Protein AF-A0A671QHI5-F1 (afdb_monomer_lite)

Structure (mmCIF, N/CA/C/O backbone):
data_AF-A0A671QHI5-F1
#
_entry.id   AF-A0A671QHI5-F1
#
loop_
_atom_site.group_PDB
_atom_site.id
_atom_site.type_symbol
_atom_site.label_atom_id
_atom_site.label_alt_id
_atom_site.label_comp_id
_atom_site.label_asym_id
_atom_site.label_entity_id
_atom_site.label_seq_id
_atom_site.pdbx_PDB_ins_code
_atom_site.Cartn_x
_atom_site.Cartn_y
_atom_site.Cartn_z
_atom_site.occupancy
_atom_site.B_iso_or_equiv
_atom_site.auth_seq_id
_atom_site.auth_comp_id
_atom_site.auth_asym_id
_atom_site.auth_atom_id
_atom_site.pdbx_PDB_model_num
ATOM 1 N N . MET A 1 1 ? -2.395 -0.214 40.516 1.00 42.00 1 MET A N 1
ATOM 2 C CA . MET A 1 1 ? -2.424 -0.431 39.052 1.00 42.00 1 MET A CA 1
ATOM 3 C C . MET A 1 1 ? -3.810 -0.077 38.539 1.00 42.00 1 MET A C 1
ATOM 5 O O . MET A 1 1 ? -4.730 -0.867 38.706 1.00 42.00 1 MET A O 1
ATOM 9 N N . SER A 1 2 ? -3.974 1.133 38.002 1.00 42.06 2 SER A N 1
ATOM 10 C CA . SER A 1 2 ? -5.227 1.561 37.373 1.00 42.06 2 SER A CA 1
ATOM 11 C C . SER A 1 2 ? -5.315 0.913 35.990 1.00 42.06 2 SER A C 1
ATOM 13 O O . SER A 1 2 ? -4.425 1.117 35.165 1.00 42.06 2 SER A O 1
ATOM 15 N N . LYS A 1 3 ? -6.323 0.070 35.756 1.00 51.47 3 LYS A N 1
ATOM 16 C CA . LYS A 1 3 ? -6.593 -0.495 34.430 1.00 51.47 3 LYS A CA 1
ATOM 17 C C . LYS A 1 3 ? -7.392 0.542 33.649 1.00 51.47 3 LYS A C 1
ATOM 19 O O . LYS A 1 3 ? -8.592 0.673 33.865 1.00 51.47 3 LYS A O 1
ATOM 24 N N . SER A 1 4 ? -6.734 1.268 32.750 1.00 51.25 4 SER A N 1
ATOM 25 C CA . SER A 1 4 ? -7.448 2.032 31.729 1.00 51.25 4 SER A CA 1
ATOM 26 C C . SER A 1 4 ? -8.246 1.053 30.875 1.00 51.25 4 SER A C 1
ATOM 28 O O . SER A 1 4 ? -7.677 0.230 30.159 1.00 51.25 4 SER A O 1
ATOM 30 N N . MET A 1 5 ? -9.571 1.121 30.973 1.00 50.69 5 MET A N 1
ATOM 31 C CA . MET A 1 5 ? -10.457 0.484 30.011 1.00 50.69 5 MET A CA 1
ATOM 32 C C . MET A 1 5 ? -10.388 1.320 28.735 1.00 50.69 5 MET A C 1
ATOM 34 O O . MET A 1 5 ? -11.000 2.381 28.643 1.00 50.69 5 MET A O 1
ATOM 38 N N . VAL A 1 6 ? -9.601 0.867 27.760 1.00 58.84 6 VAL A N 1
ATOM 39 C CA . VAL A 1 6 ? -9.706 1.381 26.395 1.00 58.84 6 VAL A CA 1
ATOM 40 C C . VAL A 1 6 ? -11.012 0.823 25.845 1.00 58.84 6 VAL A C 1
ATOM 42 O O . VAL A 1 6 ? -11.079 -0.324 25.409 1.00 58.84 6 VAL A O 1
ATOM 45 N N . VAL A 1 7 ? -12.081 1.614 25.944 1.00 59.53 7 VAL A N 1
ATOM 46 C CA . VAL A 1 7 ? -13.314 1.358 25.203 1.00 59.53 7 VAL A CA 1
ATOM 47 C C . VAL A 1 7 ? -12.939 1.489 23.735 1.00 59.53 7 VAL A C 1
ATOM 49 O O . VAL A 1 7 ? -12.746 2.591 23.225 1.00 59.53 7 VAL A O 1
ATOM 52 N N . MET A 1 8 ? -12.757 0.349 23.075 1.00 58.03 8 MET A N 1
ATOM 53 C CA . MET A 1 8 ? -12.575 0.293 21.636 1.00 58.03 8 MET A CA 1
ATOM 54 C C . MET A 1 8 ? -13.904 0.732 21.026 1.00 58.03 8 MET A C 1
ATOM 56 O O . MET A 1 8 ? -14.844 -0.054 20.928 1.00 58.03 8 MET A O 1
ATOM 60 N N . GLN A 1 9 ? -14.019 2.025 20.714 1.00 52.97 9 GLN A N 1
ATOM 61 C CA . GLN A 1 9 ? -15.147 2.519 19.941 1.00 52.97 9 GLN A CA 1
ATOM 62 C C . GLN A 1 9 ? -15.174 1.714 18.639 1.00 52.97 9 GLN A C 1
ATOM 64 O O . GLN A 1 9 ? -14.120 1.585 18.003 1.00 52.97 9 GLN A O 1
ATOM 69 N N . PRO A 1 10 ? -16.324 1.132 18.251 1.00 49.69 10 PRO A N 1
ATOM 70 C CA . PRO A 1 10 ? -16.437 0.516 16.946 1.00 49.69 10 PRO A CA 1
ATOM 71 C C . PRO A 1 10 ? -16.093 1.606 15.936 1.00 49.69 10 PRO A C 1
ATOM 73 O O . PRO A 1 10 ? -16.803 2.605 15.820 1.00 49.69 10 PRO A O 1
ATOM 76 N N . GLN A 1 11 ? -14.945 1.445 15.273 1.00 46.38 11 GLN A N 1
ATOM 77 C CA . GLN A 1 11 ? -14.593 2.260 14.120 1.00 46.38 11 GLN A CA 1
ATOM 78 C C . GLN A 1 11 ? -15.825 2.238 13.219 1.00 46.38 11 GLN A C 1
ATOM 80 O O . GLN A 1 11 ? -16.345 1.138 12.997 1.00 46.38 11 GLN A O 1
ATOM 85 N N . PRO A 1 12 ? -16.339 3.391 12.756 1.00 48.59 12 PRO A N 1
ATOM 86 C CA . PRO A 1 12 ? -17.436 3.389 11.809 1.00 48.59 12 PRO A CA 1
ATOM 87 C C . PRO A 1 12 ? -16.991 2.505 10.650 1.00 48.59 12 PRO A C 1
ATOM 89 O O . PRO A 1 12 ? -16.075 2.855 9.902 1.00 48.59 12 PRO A O 1
ATOM 92 N N . VAL A 1 13 ? -17.576 1.307 10.564 1.00 51.25 13 VAL A N 1
ATOM 93 C CA . VAL A 1 13 ? -17.415 0.441 9.408 1.00 51.25 13 VAL A CA 1
ATOM 94 C C . VAL A 1 13 ? -18.148 1.206 8.336 1.00 51.25 13 VAL A C 1
ATOM 96 O O . VAL A 1 13 ? -19.375 1.173 8.251 1.00 51.25 13 VAL A O 1
ATOM 99 N N . MET A 1 14 ? -17.394 2.017 7.601 1.00 50.34 14 MET A N 1
ATOM 100 C CA . MET A 1 14 ? -17.902 2.630 6.400 1.00 50.34 14 MET A CA 1
ATOM 101 C C . MET A 1 14 ? -18.203 1.457 5.489 1.00 50.34 14 MET A C 1
ATOM 103 O O . MET A 1 14 ? -17.304 0.850 4.916 1.00 50.34 14 MET A O 1
ATOM 107 N N . VAL A 1 15 ? -19.478 1.078 5.443 1.00 51.88 15 VAL A N 1
ATOM 108 C CA . VAL A 1 15 ? -20.005 0.184 4.424 1.00 51.88 15 VAL A CA 1
ATOM 109 C C . VAL A 1 15 ? -19.973 1.006 3.144 1.00 51.88 15 VAL A C 1
ATOM 111 O O . VAL A 1 15 ? -20.967 1.604 2.733 1.00 51.88 15 VAL A O 1
ATOM 114 N N . SER A 1 16 ? -18.784 1.140 2.565 1.00 52.56 16 SER A N 1
ATOM 115 C CA . SER A 1 16 ? -18.611 1.723 1.251 1.00 52.56 16 SER A CA 1
ATOM 116 C C . SER A 1 16 ? -19.389 0.825 0.295 1.00 52.56 16 SER A C 1
ATOM 118 O O . SER A 1 16 ? -19.064 -0.348 0.139 1.00 52.56 16 SER A O 1
ATOM 120 N N . ARG A 1 17 ? -20.414 1.371 -0.368 1.00 53.78 17 ARG A N 1
ATOM 121 C CA . ARG A 1 17 ? -21.073 0.747 -1.532 1.00 53.78 17 ARG A CA 1
ATOM 122 C C . ARG A 1 17 ? -20.162 0.728 -2.771 1.00 53.78 17 ARG A C 1
ATOM 124 O O . ARG A 1 17 ? -20.634 0.822 -3.897 1.00 53.78 17 ARG A O 1
ATOM 131 N N . ASP A 1 18 ? -18.858 0.669 -2.565 1.00 61.59 18 ASP A N 1
ATOM 132 C CA . ASP A 1 18 ? -17.917 0.419 -3.643 1.00 61.59 18 ASP A CA 1
ATOM 133 C C . ASP A 1 18 ? -17.947 -1.067 -3.989 1.00 61.59 18 ASP A C 1
ATOM 135 O O . ASP A 1 18 ? -18.441 -1.894 -3.216 1.00 61.59 18 ASP A O 1
ATOM 139 N N . SER A 1 19 ? -17.393 -1.402 -5.153 1.00 72.75 19 SER A N 1
ATOM 140 C CA . SER A 1 19 ? -17.209 -2.783 -5.581 1.00 72.75 19 SER A CA 1
ATOM 141 C C . SER A 1 19 ? -1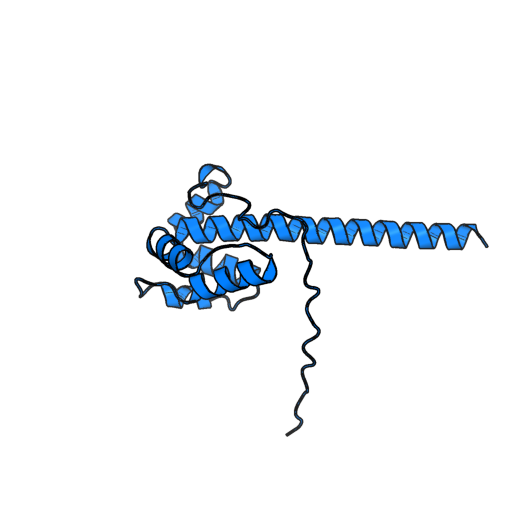6.642 -3.641 -4.452 1.00 72.75 19 SER A C 1
ATOM 143 O O . SER A 1 19 ? -15.678 -3.260 -3.785 1.00 72.75 19 SER A O 1
ATOM 145 N N . ASP A 1 20 ? -17.174 -4.851 -4.313 1.00 85.94 20 ASP A N 1
ATOM 146 C CA . ASP A 1 20 ? -16.659 -5.887 -3.415 1.00 85.94 20 ASP A CA 1
ATOM 147 C C . ASP A 1 20 ? -15.318 -6.479 -3.901 1.00 85.94 20 ASP A C 1
ATOM 149 O O . ASP A 1 20 ? -14.906 -7.551 -3.465 1.00 85.94 20 ASP A O 1
ATOM 153 N N . GLN A 1 21 ? -14.631 -5.773 -4.801 1.00 90.88 21 GLN A N 1
ATOM 154 C CA . GLN A 1 21 ? -13.380 -6.128 -5.458 1.00 90.88 21 GLN A CA 1
ATOM 155 C C . GLN A 1 21 ? -12.361 -4.995 -5.310 1.00 90.88 21 GLN A C 1
ATOM 157 O O . GLN A 1 21 ? -12.714 -3.851 -5.02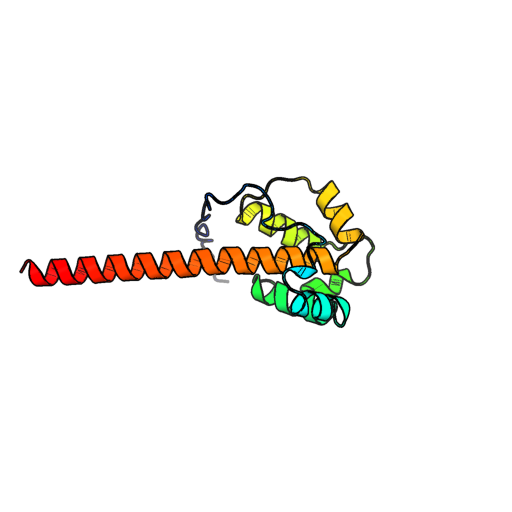3 1.00 90.88 21 GLN A O 1
ATOM 162 N N . TRP A 1 22 ? -11.090 -5.329 -5.536 1.00 91.38 22 TRP A N 1
ATOM 163 C CA . TRP A 1 22 ? -10.009 -4.350 -5.652 1.00 91.38 22 TRP A CA 1
ATOM 164 C C . TRP A 1 22 ? -10.287 -3.377 -6.803 1.00 91.38 22 TRP A C 1
ATOM 166 O O . TRP A 1 22 ? -10.670 -3.811 -7.888 1.00 91.38 22 TRP A O 1
ATOM 176 N N . GLY A 1 23 ? -10.023 -2.083 -6.606 1.00 89.50 23 GLY A N 1
ATOM 177 C CA . GLY A 1 23 ? -10.219 -1.064 -7.645 1.00 89.50 23 GLY A CA 1
ATOM 178 C C . GLY A 1 23 ? -9.204 -1.123 -8.795 1.00 89.50 23 GLY A C 1
ATOM 179 O O . GLY A 1 23 ? -9.341 -0.402 -9.778 1.00 89.50 23 GLY A O 1
ATOM 180 N N . SER A 1 24 ? -8.168 -1.961 -8.680 1.00 91.56 24 SER A N 1
ATOM 181 C CA . SER A 1 24 ? -7.178 -2.211 -9.735 1.00 91.56 24 SER A CA 1
ATOM 182 C C . SER A 1 24 ? -6.630 -3.633 -9.654 1.00 91.56 24 SER A C 1
ATOM 184 O O . SER A 1 24 ? -6.643 -4.259 -8.588 1.00 91.56 24 SER A O 1
ATOM 186 N N . GLY A 1 25 ? -6.103 -4.128 -10.770 1.00 90.75 25 GLY A N 1
ATOM 187 C CA . GLY A 1 25 ? -5.321 -5.353 -10.827 1.00 90.75 25 GLY A CA 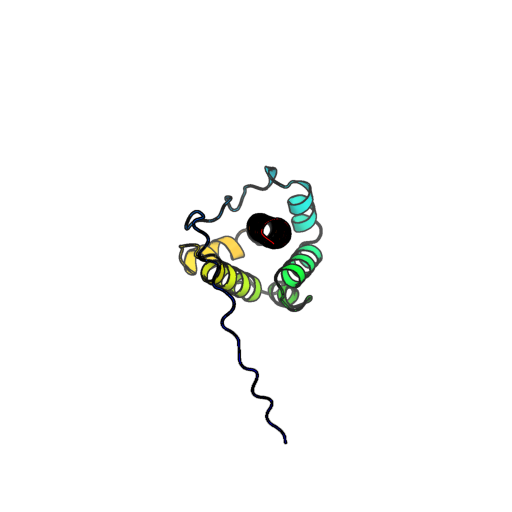1
ATOM 188 C C . GLY A 1 25 ? -3.964 -5.217 -10.130 1.00 90.75 25 GLY A C 1
ATOM 189 O O . GLY A 1 25 ? -3.485 -4.123 -9.815 1.00 90.75 25 GLY A O 1
ATOM 190 N N . ILE A 1 26 ? -3.316 -6.358 -9.891 1.00 88.94 26 ILE A N 1
ATOM 191 C CA . ILE A 1 26 ? -1.998 -6.415 -9.237 1.00 88.94 26 ILE A CA 1
ATOM 192 C C . ILE A 1 26 ? -0.926 -5.775 -10.124 1.00 88.94 26 ILE A C 1
ATOM 194 O O . ILE A 1 26 ? -0.153 -4.948 -9.650 1.00 88.94 26 ILE A O 1
ATOM 198 N N . CYS A 1 27 ? -0.921 -6.099 -11.418 1.00 84.31 27 CYS A N 1
ATOM 199 C CA . CYS A 1 27 ? 0.083 -5.632 -12.379 1.00 84.31 27 CYS A CA 1
ATOM 200 C C . CYS A 1 27 ? -0.305 -4.333 -13.105 1.00 84.31 27 CYS A C 1
ATOM 202 O O . CYS A 1 27 ? 0.273 -4.020 -14.143 1.00 84.31 27 CYS A O 1
ATOM 204 N N . ASP A 1 28 ? -1.227 -3.544 -12.550 1.00 83.25 28 ASP A N 1
ATOM 205 C CA . ASP A 1 28 ? -1.637 -2.243 -13.100 1.00 83.25 28 ASP A CA 1
ATOM 206 C C . ASP A 1 28 ? -0.604 -1.138 -12.800 1.00 83.25 28 ASP A C 1
ATOM 208 O O . ASP A 1 28 ? -0.922 -0.032 -12.356 1.00 83.25 28 ASP A O 1
ATOM 212 N N . CYS A 1 29 ? 0.678 -1.445 -13.004 1.00 73.19 29 CYS A N 1
ATOM 213 C CA . CYS A 1 29 ? 1.799 -0.572 -12.663 1.00 73.19 29 CYS A CA 1
ATOM 214 C C . CYS A 1 29 ? 1.831 0.722 -13.492 1.00 73.19 29 CYS A C 1
ATOM 216 O O . CYS A 1 29 ? 2.419 1.715 -13.070 1.00 73.19 29 CYS A O 1
ATOM 218 N N . CYS A 1 30 ? 1.173 0.731 -14.654 1.00 72.62 30 CYS A N 1
ATOM 219 C CA . CYS A 1 30 ? 1.064 1.899 -15.526 1.00 72.62 30 CYS A CA 1
ATOM 220 C C . CYS A 1 30 ? 0.130 2.989 -14.978 1.00 72.62 30 CYS A C 1
ATOM 222 O O . CYS A 1 30 ? 0.238 4.132 -15.410 1.00 72.62 30 CYS A O 1
ATOM 224 N N . ASN A 1 31 ? -0.747 2.669 -14.020 1.00 76.19 31 ASN A N 1
ATOM 225 C CA . ASN A 1 31 ? -1.685 3.643 -13.454 1.00 76.19 31 ASN A CA 1
ATOM 226 C C . ASN A 1 31 ? -1.012 4.610 -12.463 1.00 76.19 31 ASN A C 1
ATOM 228 O O . ASN A 1 31 ? -1.462 5.740 -12.316 1.00 76.19 31 ASN A O 1
ATOM 232 N N . ASP A 1 32 ? 0.097 4.197 -11.834 1.00 83.19 32 ASP A N 1
ATOM 233 C CA . ASP A 1 32 ? 0.898 5.025 -10.922 1.00 83.19 32 ASP A CA 1
ATOM 234 C C . ASP A 1 32 ? 2.397 4.708 -11.081 1.00 83.19 32 ASP A C 1
ATOM 236 O O . ASP A 1 32 ? 3.072 4.245 -10.157 1.00 83.19 32 ASP A O 1
ATOM 240 N N . VAL A 1 33 ? 2.930 4.986 -12.276 1.00 85.62 33 VAL A N 1
ATOM 241 C CA . VAL A 1 33 ? 4.345 4.772 -12.640 1.00 85.62 33 VAL A CA 1
ATOM 242 C C . VAL A 1 33 ? 5.342 5.259 -11.576 1.00 85.62 33 VAL A C 1
ATOM 244 O O . VAL A 1 33 ? 6.222 4.477 -11.220 1.00 85.62 33 VAL A O 1
ATOM 247 N N . PRO A 1 34 ? 5.248 6.485 -11.013 1.00 88.12 34 PRO A N 1
ATOM 248 C CA . PRO A 1 34 ? 6.224 6.929 -10.017 1.00 88.12 34 PRO A CA 1
ATOM 249 C C . PRO A 1 34 ? 6.188 6.093 -8.729 1.00 88.12 34 PRO A C 1
ATOM 251 O O . PRO A 1 34 ? 7.247 5.796 -8.174 1.00 88.12 34 PRO A O 1
ATOM 254 N N . GLU A 1 35 ? 5.006 5.668 -8.262 1.00 88.25 35 GLU A N 1
ATOM 255 C CA . GLU A 1 35 ? 4.908 4.798 -7.083 1.00 88.25 35 GLU A CA 1
ATOM 256 C C . GLU A 1 35 ? 5.440 3.397 -7.379 1.00 88.25 35 GLU A C 1
ATOM 258 O O . GLU A 1 35 ? 6.145 2.835 -6.546 1.00 88.25 35 GLU A O 1
ATOM 263 N N . CYS A 1 36 ? 5.163 2.849 -8.565 1.00 88.62 36 CYS A N 1
ATOM 264 C CA . CYS A 1 36 ? 5.698 1.552 -8.974 1.00 88.62 36 CYS A CA 1
ATOM 265 C C . CYS A 1 36 ? 7.221 1.569 -9.137 1.00 88.62 36 CYS A C 1
ATOM 267 O O . CYS A 1 36 ? 7.892 0.658 -8.654 1.00 88.62 36 CYS A O 1
ATOM 269 N N . CYS A 1 37 ? 7.785 2.619 -9.740 1.00 89.88 37 CYS A N 1
ATOM 270 C CA . CYS A 1 37 ? 9.233 2.801 -9.821 1.00 89.88 37 CYS A CA 1
ATOM 271 C C . CYS A 1 37 ? 9.858 2.906 -8.425 1.00 89.88 37 CYS A C 1
ATOM 273 O O . CYS A 1 37 ? 10.884 2.280 -8.164 1.00 89.88 37 CYS A O 1
ATOM 275 N N . PHE A 1 38 ? 9.230 3.641 -7.502 1.00 91.44 38 PHE A N 1
ATOM 276 C CA . PHE A 1 38 ? 9.722 3.750 -6.130 1.00 91.44 38 PHE A CA 1
ATOM 277 C C . PHE A 1 38 ? 9.611 2.425 -5.358 1.00 91.44 38 PHE A C 1
ATOM 279 O O . PHE A 1 38 ? 10.555 2.043 -4.667 1.00 91.44 38 PHE A O 1
ATOM 286 N N . ALA A 1 39 ? 8.512 1.687 -5.529 1.00 90.06 39 ALA A N 1
ATOM 287 C CA . ALA A 1 39 ? 8.327 0.358 -4.952 1.00 90.06 39 ALA A CA 1
ATOM 288 C C . ALA A 1 39 ? 9.366 -0.650 -5.461 1.00 90.06 39 ALA A C 1
ATOM 290 O O . ALA A 1 39 ? 9.791 -1.518 -4.705 1.00 90.06 39 ALA A O 1
ATOM 291 N N . TYR A 1 40 ? 9.790 -0.531 -6.721 1.00 87.06 40 TYR A N 1
ATOM 292 C CA . TYR A 1 40 ? 10.831 -1.376 -7.298 1.00 87.06 40 TYR A CA 1
ATOM 293 C C . TYR A 1 40 ? 12.238 -0.971 -6.830 1.00 87.06 40 TYR A C 1
ATOM 295 O O . TYR A 1 40 ? 13.033 -1.826 -6.451 1.00 87.06 40 TYR A O 1
ATOM 303 N N . TRP A 1 41 ? 12.541 0.331 -6.813 1.00 90.50 41 TRP A N 1
ATOM 304 C CA . TRP A 1 41 ? 13.884 0.841 -6.515 1.00 90.50 41 TRP A CA 1
ATOM 305 C C . TRP A 1 41 ? 14.224 0.864 -5.018 1.00 90.50 41 TRP A C 1
ATOM 307 O O . TRP A 1 41 ? 15.358 0.590 -4.636 1.00 90.50 41 TRP A O 1
ATOM 317 N N . CYS A 1 42 ? 13.255 1.165 -4.148 1.00 91.62 42 CYS A N 1
ATOM 318 C CA . CYS A 1 42 ? 13.390 0.988 -2.700 1.00 91.62 42 CYS A CA 1
ATOM 319 C C . CYS A 1 42 ? 12.110 0.398 -2.100 1.00 91.62 42 CYS A C 1
ATOM 321 O O . CYS A 1 42 ? 11.342 1.086 -1.422 1.00 91.62 42 CYS A O 1
ATOM 323 N N . PHE A 1 43 ? 11.912 -0.907 -2.294 1.00 88.81 43 PHE A N 1
ATOM 324 C CA . PHE A 1 43 ? 10.758 -1.618 -1.742 1.00 88.81 43 PHE A CA 1
ATOM 325 C C . PHE A 1 43 ? 10.613 -1.434 -0.224 1.00 88.81 43 PHE A C 1
ATOM 327 O O . PHE A 1 43 ? 9.524 -1.138 0.260 1.00 88.81 43 PHE A O 1
ATOM 334 N N . ALA A 1 44 ? 11.715 -1.542 0.526 1.00 89.00 44 ALA A N 1
ATOM 335 C CA . ALA A 1 44 ? 11.713 -1.370 1.977 1.00 89.00 44 ALA A CA 1
ATOM 336 C C . ALA A 1 44 ? 11.211 0.026 2.392 1.00 89.00 44 ALA A C 1
ATOM 338 O O . ALA A 1 44 ? 10.323 0.138 3.234 1.00 89.00 44 ALA A O 1
ATOM 339 N N . CYS A 1 45 ? 11.722 1.089 1.759 1.00 92.12 45 CYS A N 1
ATOM 340 C CA . CYS A 1 45 ? 11.273 2.458 2.015 1.00 92.12 45 CYS A CA 1
ATOM 341 C C . CYS A 1 45 ? 9.779 2.611 1.707 1.00 92.12 45 CYS A C 1
ATOM 343 O O . CYS A 1 45 ? 9.023 3.160 2.509 1.00 92.12 45 CYS A O 1
ATOM 345 N N . PHE A 1 46 ? 9.363 2.117 0.539 1.00 92.62 46 PHE A N 1
ATOM 346 C CA . PHE A 1 46 ? 7.989 2.202 0.069 1.00 92.62 46 PHE A CA 1
ATOM 347 C C . PHE A 1 46 ? 7.019 1.506 1.025 1.00 92.62 46 PHE A C 1
ATOM 349 O O . PHE A 1 46 ? 6.069 2.135 1.493 1.00 92.62 46 PHE A O 1
ATOM 356 N N . ALA A 1 47 ? 7.291 0.246 1.372 1.00 91.12 47 ALA A N 1
ATOM 357 C CA . ALA A 1 47 ? 6.454 -0.540 2.268 1.00 91.12 47 ALA A CA 1
ATOM 358 C C . ALA A 1 47 ? 6.334 0.124 3.646 1.00 91.12 47 ALA A C 1
ATOM 360 O O . ALA A 1 47 ? 5.224 0.288 4.148 1.00 91.12 47 ALA A O 1
ATOM 361 N N . CYS A 1 48 ? 7.441 0.608 4.220 1.00 92.00 48 CYS A N 1
ATOM 362 C CA . CYS A 1 48 ? 7.426 1.324 5.498 1.00 92.00 48 CYS A CA 1
ATOM 363 C C . CYS A 1 48 ? 6.553 2.588 5.454 1.00 92.00 48 CYS A C 1
ATOM 365 O O . CYS A 1 48 ? 5.693 2.792 6.314 1.00 92.00 48 CYS A O 1
ATOM 367 N N . ILE A 1 49 ? 6.735 3.436 4.435 1.00 92.56 49 ILE A N 1
ATOM 368 C CA . ILE A 1 49 ? 5.965 4.679 4.276 1.00 92.56 49 ILE A CA 1
ATOM 369 C C . ILE A 1 49 ? 4.468 4.375 4.142 1.00 92.56 49 ILE A C 1
ATOM 371 O O . ILE A 1 49 ? 3.640 5.036 4.773 1.00 92.56 49 ILE A O 1
ATOM 375 N N . LYS A 1 50 ? 4.111 3.367 3.340 1.00 93.88 50 LYS A N 1
ATOM 376 C CA . LYS A 1 50 ? 2.714 2.989 3.104 1.00 93.88 50 LYS A CA 1
ATOM 377 C C . LYS A 1 50 ? 2.083 2.307 4.318 1.00 93.88 50 LYS A C 1
ATOM 379 O O . LYS A 1 50 ? 0.946 2.635 4.642 1.00 93.88 50 LYS A O 1
ATOM 384 N N . ALA A 1 51 ? 2.818 1.468 5.045 1.00 91.06 51 ALA A N 1
ATOM 385 C CA . ALA A 1 51 ? 2.363 0.886 6.308 1.00 91.06 51 ALA A CA 1
ATOM 386 C C . ALA A 1 51 ? 2.075 1.965 7.358 1.00 91.06 51 ALA A C 1
ATOM 388 O O . ALA A 1 51 ? 0.998 1.980 7.949 1.00 91.06 51 ALA A O 1
ATOM 389 N N . LYS A 1 52 ? 2.981 2.942 7.509 1.00 91.19 52 LYS A N 1
ATOM 390 C CA . LYS A 1 52 ? 2.751 4.095 8.388 1.00 91.19 52 LYS A CA 1
ATOM 391 C C . LYS A 1 52 ? 1.504 4.881 7.982 1.00 91.19 52 LYS A C 1
ATOM 393 O O . LYS A 1 52 ? 0.741 5.288 8.852 1.00 91.19 52 LYS A O 1
ATOM 398 N N . LYS A 1 53 ? 1.273 5.080 6.678 1.00 89.75 53 LYS A N 1
ATOM 399 C CA . LYS A 1 53 ? 0.057 5.746 6.180 1.00 89.75 53 LYS A CA 1
ATOM 400 C C . LYS A 1 53 ? -1.213 4.936 6.478 1.00 89.75 53 LYS A C 1
ATOM 402 O O . LYS A 1 53 ? -2.242 5.535 6.764 1.00 89.75 53 LYS A O 1
ATOM 407 N N . TYR A 1 54 ? -1.141 3.605 6.441 1.00 88.00 54 TYR A N 1
ATOM 408 C CA . TYR A 1 54 ? -2.260 2.729 6.807 1.00 88.00 54 TYR A CA 1
ATOM 409 C C . TYR A 1 54 ? -2.596 2.773 8.311 1.00 88.00 54 TYR A C 1
ATOM 411 O O . TYR A 1 54 ? -3.728 2.480 8.696 1.00 88.00 54 TYR A O 1
ATOM 419 N N . GLY A 1 55 ? -1.638 3.188 9.148 1.00 87.31 55 GLY A N 1
ATOM 420 C CA . GLY A 1 55 ? -1.766 3.252 10.608 1.00 87.31 55 GLY A CA 1
ATOM 421 C C . GLY A 1 55 ? -0.951 2.193 11.355 1.00 87.31 55 GLY A C 1
ATOM 422 O O . GLY A 1 55 ? -1.105 2.059 12.564 1.00 87.31 55 GLY A O 1
ATOM 423 N N . GLU A 1 56 ? -0.082 1.457 10.659 1.00 88.50 56 GLU A N 1
ATOM 424 C CA . GLU A 1 56 ? 0.802 0.445 11.245 1.00 88.50 56 GLU A CA 1
ATOM 425 C C . GLU A 1 56 ? 2.149 1.044 11.670 1.00 88.50 56 GLU A C 1
ATOM 427 O O . GLU A 1 56 ? 2.549 2.136 11.249 1.00 88.50 56 GLU A O 1
ATOM 432 N N . CYS A 1 57 ? 2.905 0.305 12.485 1.00 87.44 57 CYS A N 1
ATOM 433 C CA . CYS A 1 57 ? 4.268 0.698 12.838 1.00 87.44 57 CYS A CA 1
ATOM 434 C C . CYS A 1 57 ? 5.155 0.798 11.586 1.00 87.44 57 CYS A C 1
ATOM 436 O O . CYS A 1 57 ? 5.186 -0.111 10.757 1.00 87.44 57 CYS A O 1
ATOM 438 N N . LEU A 1 58 ? 5.947 1.873 11.492 1.00 83.25 58 LEU A N 1
ATOM 439 C CA . LEU A 1 58 ? 6.760 2.197 10.310 1.00 83.25 58 LEU A CA 1
ATOM 440 C C . LEU A 1 58 ? 7.608 1.016 9.815 1.00 83.25 58 LEU A C 1
ATOM 442 O O . LEU A 1 58 ? 7.650 0.762 8.622 1.00 83.25 58 LEU A O 1
ATOM 446 N N . CYS A 1 59 ? 8.285 0.308 10.719 1.00 85.75 59 CYS A N 1
ATOM 447 C CA . CYS A 1 59 ? 9.275 -0.710 10.358 1.00 85.75 59 CYS A CA 1
ATOM 448 C C . CYS A 1 59 ? 8.709 -2.134 10.292 1.00 85.75 59 CYS A C 1
ATOM 450 O O . CYS A 1 59 ? 9.462 -3.063 10.011 1.00 85.75 59 CYS A O 1
ATOM 452 N N . LEU A 1 60 ? 7.410 -2.323 10.551 1.00 85.44 60 LEU A N 1
ATOM 453 C CA . LEU A 1 60 ? 6.784 -3.647 10.555 1.00 85.44 60 LEU A CA 1
ATOM 454 C C . LEU A 1 60 ? 7.018 -4.413 9.235 1.00 85.44 60 LEU A C 1
ATOM 456 O O . LEU A 1 60 ? 7.421 -5.572 9.298 1.00 85.44 60 LEU A O 1
ATOM 460 N N . PRO A 1 61 ? 6.897 -3.784 8.046 1.00 86.25 61 PRO A N 1
ATOM 461 C CA . PRO A 1 61 ? 7.126 -4.467 6.770 1.00 86.25 61 PRO A CA 1
ATOM 462 C C . PRO A 1 61 ? 8.562 -4.955 6.542 1.00 86.25 61 PRO A C 1
ATOM 464 O O . PRO A 1 61 ? 8.781 -5.803 5.681 1.00 86.25 61 PRO A O 1
ATOM 467 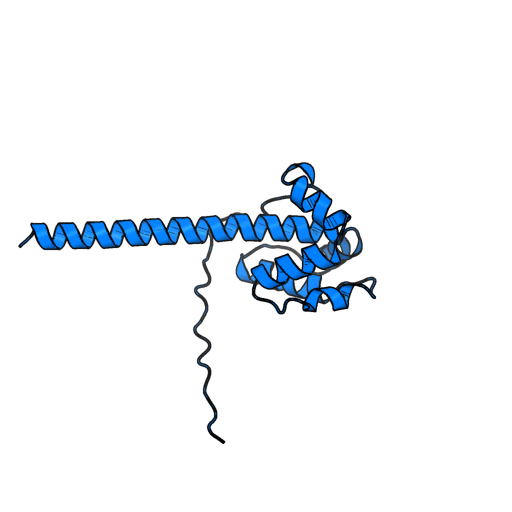N N . LEU A 1 62 ? 9.555 -4.464 7.297 1.00 84.50 62 LEU A N 1
ATOM 468 C CA . LEU A 1 62 ? 10.942 -4.929 7.162 1.00 84.50 62 LEU A CA 1
ATOM 469 C C . LEU A 1 62 ? 11.108 -6.392 7.593 1.00 84.50 62 LEU A C 1
ATOM 471 O O . LEU A 1 62 ? 12.032 -7.063 7.136 1.00 84.50 62 LEU A O 1
ATOM 475 N N . LEU A 1 63 ? 10.193 -6.906 8.419 1.00 84.62 63 LEU A N 1
ATOM 476 C CA . LEU A 1 63 ? 10.169 -8.307 8.842 1.00 84.62 63 LEU A CA 1
ATOM 477 C C . LEU A 1 63 ? 9.864 -9.268 7.675 1.00 84.62 63 LEU A C 1
ATOM 479 O O . LEU A 1 63 ? 10.261 -10.430 7.722 1.00 84.62 63 LEU A O 1
ATOM 483 N N . ASP A 1 64 ? 9.239 -8.785 6.596 1.00 84.12 64 ASP A N 1
ATOM 484 C CA . ASP A 1 64 ? 8.878 -9.589 5.416 1.00 84.12 64 ASP A CA 1
ATOM 485 C C . ASP A 1 64 ? 10.029 -9.788 4.415 1.00 84.12 64 ASP A C 1
ATOM 487 O O . ASP A 1 64 ? 9.867 -10.475 3.395 1.00 84.12 64 ASP A O 1
ATOM 491 N N . LEU A 1 65 ? 11.190 -9.172 4.659 1.00 74.62 65 LEU A N 1
ATOM 492 C CA . LEU A 1 65 ? 12.329 -9.223 3.739 1.00 74.62 65 LEU A CA 1
ATOM 493 C C . LEU A 1 65 ? 13.022 -10.593 3.720 1.00 74.62 65 LEU A C 1
ATOM 495 O O . LEU A 1 65 ? 13.632 -10.939 2.714 1.00 74.62 65 LEU A O 1
ATOM 499 N N . CYS A 1 66 ? 12.896 -11.391 4.785 1.00 68.81 66 CYS A N 1
ATOM 500 C CA . CYS A 1 66 ? 13.656 -12.636 4.956 1.00 68.81 66 CYS A CA 1
ATOM 501 C C . CYS A 1 66 ? 12.864 -13.922 4.627 1.00 68.81 66 CYS A C 1
ATOM 503 O O . CYS A 1 66 ? 13.321 -15.021 4.926 1.00 68.81 66 CYS A O 1
ATOM 505 N N . GLY A 1 67 ? 11.669 -13.813 4.031 1.00 74.12 67 GLY A N 1
ATOM 506 C CA . GLY A 1 67 ? 10.762 -14.950 3.835 1.00 74.12 67 GLY A CA 1
ATOM 507 C C . GLY A 1 67 ? 10.124 -15.037 2.449 1.00 74.12 67 GLY A C 1
ATOM 508 O O . GLY A 1 67 ? 9.895 -14.023 1.776 1.00 74.12 67 GLY A O 1
ATOM 509 N N . ILE A 1 68 ? 9.803 -16.277 2.057 1.00 77.25 68 ILE A N 1
ATOM 510 C CA . ILE A 1 68 ? 9.004 -16.593 0.862 1.00 77.25 68 ILE A CA 1
ATOM 511 C C . ILE A 1 68 ? 7.593 -16.032 1.046 1.00 77.25 68 ILE A C 1
ATOM 513 O O . ILE A 1 68 ? 7.114 -15.276 0.207 1.00 77.25 68 ILE A O 1
ATOM 517 N N . VAL A 1 69 ? 6.964 -16.347 2.180 1.00 84.31 69 VAL A N 1
ATOM 518 C CA . VAL A 1 69 ? 5.659 -15.805 2.561 1.00 84.31 69 VAL A CA 1
ATOM 519 C C . VAL A 1 69 ? 5.878 -14.529 3.376 1.00 84.31 69 VAL A C 1
ATOM 521 O O . VAL A 1 69 ? 6.564 -14.607 4.394 1.00 84.31 69 VAL A O 1
ATOM 524 N N . PRO A 1 70 ? 5.334 -13.371 2.956 1.00 88.56 70 PRO A N 1
ATOM 525 C CA . PRO A 1 70 ? 5.437 -12.115 3.698 1.00 88.56 70 PRO A CA 1
ATOM 526 C C . PRO A 1 70 ? 4.258 -11.955 4.690 1.00 88.56 70 PRO A C 1
ATOM 528 O O . PRO A 1 70 ? 3.177 -11.514 4.284 1.00 88.56 70 PRO A O 1
ATOM 531 N N . PRO A 1 71 ? 4.403 -12.337 5.977 1.00 88.81 71 PRO A N 1
ATOM 532 C CA . PRO A 1 71 ? 3.301 -12.322 6.942 1.00 88.81 71 PRO A CA 1
ATOM 533 C C . PRO A 1 71 ? 2.716 -10.929 7.211 1.00 88.81 71 PRO A C 1
ATOM 535 O O . PRO A 1 71 ? 1.508 -10.823 7.415 1.00 88.81 71 PRO A O 1
ATOM 538 N N . ILE A 1 72 ? 3.523 -9.864 7.199 1.00 91.12 72 ILE A N 1
ATOM 539 C CA . ILE A 1 72 ? 3.054 -8.497 7.477 1.00 91.12 72 ILE A CA 1
ATOM 540 C C . ILE A 1 72 ? 2.268 -7.941 6.287 1.00 91.12 72 ILE A C 1
ATOM 542 O O . ILE A 1 72 ? 1.208 -7.345 6.441 1.00 91.12 72 ILE A O 1
ATOM 546 N N . THR A 1 73 ? 2.736 -8.195 5.072 1.00 91.88 73 THR A N 1
ATOM 547 C CA . THR A 1 73 ? 2.019 -7.855 3.841 1.00 91.88 73 THR A CA 1
ATOM 548 C C . THR A 1 73 ? 0.666 -8.567 3.819 1.00 91.88 73 THR A C 1
ATOM 550 O O . THR A 1 73 ? -0.354 -7.949 3.520 1.00 91.88 73 THR A O 1
ATOM 553 N N . MET A 1 74 ? 0.636 -9.846 4.209 1.00 92.88 74 MET A N 1
ATOM 554 C CA . MET A 1 74 ? -0.597 -10.623 4.333 1.00 92.88 74 MET A CA 1
ATOM 555 C C . MET A 1 74 ? -1.541 -10.065 5.400 1.00 92.88 74 MET A C 1
ATOM 557 O O . MET A 1 74 ? -2.732 -9.916 5.130 1.00 92.88 74 MET A O 1
ATOM 561 N N . SER A 1 75 ? -1.038 -9.723 6.590 1.00 92.44 75 SER A N 1
ATOM 562 C CA . SER A 1 75 ? -1.878 -9.200 7.672 1.00 92.44 75 SER A CA 1
ATOM 563 C C . SER A 1 75 ? -2.528 -7.870 7.292 1.00 92.44 75 SER A C 1
ATOM 565 O O . SER A 1 75 ? -3.736 -7.707 7.471 1.00 92.44 75 SER A O 1
ATOM 567 N N . ILE A 1 76 ? -1.770 -6.956 6.681 1.00 92.94 76 ILE A N 1
ATOM 568 C CA . ILE A 1 76 ? -2.290 -5.667 6.215 1.00 92.94 76 ILE A CA 1
ATOM 569 C C . ILE A 1 76 ? -3.313 -5.886 5.097 1.00 92.94 76 ILE A C 1
ATOM 571 O O . ILE A 1 76 ? -4.382 -5.278 5.111 1.00 92.94 76 ILE A O 1
ATOM 575 N N . ARG A 1 77 ? -3.043 -6.787 4.149 1.00 94.06 77 ARG A N 1
ATOM 576 C CA . ARG A 1 77 ? -3.964 -7.056 3.040 1.00 94.06 77 ARG A CA 1
ATOM 577 C C . ARG A 1 77 ? -5.282 -7.683 3.507 1.00 94.06 77 ARG A C 1
ATOM 579 O O . ARG A 1 77 ? -6.343 -7.274 3.040 1.00 94.06 77 ARG A O 1
ATOM 586 N N . VAL A 1 78 ? -5.238 -8.615 4.460 1.00 92.88 78 VAL A N 1
ATOM 587 C CA . VAL A 1 78 ? -6.438 -9.188 5.098 1.00 92.88 78 VAL A CA 1
ATOM 588 C C . VAL A 1 78 ? -7.195 -8.119 5.886 1.00 92.88 78 VAL A C 1
ATOM 590 O O . VAL A 1 78 ? -8.415 -8.022 5.761 1.00 92.88 78 VAL A O 1
ATOM 593 N N . SER A 1 79 ? -6.481 -7.272 6.633 1.00 92.25 79 SER A N 1
ATOM 594 C CA . SER A 1 79 ? -7.063 -6.124 7.336 1.00 92.25 79 SER A CA 1
ATOM 595 C C . SER A 1 79 ? -7.793 -5.187 6.367 1.00 92.25 79 SER A C 1
ATOM 597 O O . SER A 1 79 ? -8.941 -4.826 6.615 1.00 92.25 79 SER A O 1
ATOM 599 N N . MET A 1 80 ? -7.199 -4.872 5.210 1.00 92.00 80 MET A N 1
ATOM 600 C CA . MET A 1 80 ? -7.849 -4.074 4.164 1.00 92.00 80 MET A CA 1
ATOM 601 C C . MET A 1 80 ? -9.097 -4.758 3.600 1.00 92.00 80 MET A C 1
ATOM 603 O O . MET A 1 80 ? -10.120 -4.099 3.435 1.00 92.00 80 MET A O 1
ATOM 607 N N . ARG A 1 81 ? -9.056 -6.073 3.342 1.00 91.62 81 ARG A N 1
ATOM 608 C CA . ARG A 1 81 ? -10.239 -6.825 2.889 1.00 91.62 81 ARG A CA 1
ATOM 609 C C . ARG A 1 81 ? -11.384 -6.739 3.890 1.00 91.62 81 ARG A C 1
ATOM 611 O O . ARG A 1 81 ? -12.518 -6.493 3.490 1.00 91.62 81 ARG A O 1
ATOM 618 N N . GLN A 1 82 ? -11.084 -6.904 5.176 1.00 89.88 82 GLN A N 1
ATOM 619 C CA . GLN A 1 82 ? -12.078 -6.790 6.241 1.00 89.88 82 GLN A CA 1
ATOM 620 C C . GLN A 1 82 ? -12.602 -5.357 6.376 1.00 89.88 82 GLN A C 1
ATOM 622 O O . GLN A 1 82 ? -13.809 -5.156 6.470 1.00 89.88 82 GLN A O 1
ATOM 627 N N . ARG A 1 83 ? -11.711 -4.360 6.346 1.00 87.00 83 ARG A N 1
ATOM 628 C CA . ARG A 1 83 ? -12.053 -2.945 6.538 1.00 87.00 83 ARG A CA 1
ATOM 629 C C . ARG A 1 83 ? -12.839 -2.352 5.371 1.00 87.00 83 ARG A C 1
ATOM 631 O O . ARG A 1 83 ? -13.713 -1.525 5.605 1.00 87.00 83 ARG A O 1
ATOM 638 N N . TYR A 1 84 ? -12.521 -2.743 4.139 1.00 87.62 84 TYR A N 1
ATOM 639 C CA . TYR A 1 84 ? -13.126 -2.197 2.918 1.00 87.62 84 TYR A CA 1
ATOM 640 C C . TYR A 1 84 ? -14.156 -3.130 2.265 1.00 87.62 84 TYR A C 1
ATOM 642 O O . TYR A 1 84 ? -14.709 -2.779 1.227 1.00 87.62 84 TYR A O 1
ATOM 650 N N . GLY A 1 85 ? -14.418 -4.309 2.840 1.00 88.31 85 GLY A N 1
ATOM 651 C CA . GLY A 1 85 ? -15.403 -5.263 2.317 1.00 88.31 85 GLY A CA 1
ATOM 652 C C . GLY A 1 85 ? -14.992 -5.960 1.011 1.00 88.31 85 GLY A C 1
ATOM 653 O O . GLY A 1 85 ? -15.858 -6.321 0.217 1.00 88.31 85 GLY A O 1
ATOM 654 N N . ILE A 1 86 ? -13.689 -6.153 0.769 1.00 91.31 86 ILE A N 1
ATOM 655 C CA . ILE A 1 86 ? -13.165 -6.726 -0.485 1.00 91.31 86 ILE A CA 1
ATOM 656 C C . ILE A 1 86 ? -13.152 -8.263 -0.417 1.00 91.31 86 ILE A C 1
ATOM 658 O O . ILE A 1 86 ? -12.379 -8.859 0.342 1.00 91.31 86 ILE A O 1
ATOM 662 N N . LYS A 1 87 ? -13.940 -8.927 -1.268 1.00 91.25 87 LYS A N 1
ATOM 663 C CA . LYS A 1 87 ? -14.039 -10.392 -1.367 1.00 91.25 87 LYS A CA 1
ATOM 664 C C . LYS A 1 87 ? -12.796 -11.036 -1.967 1.00 91.25 87 LYS A C 1
ATOM 666 O O . LYS A 1 87 ? -12.167 -10.510 -2.884 1.00 91.25 87 LYS A O 1
ATOM 671 N N . GLY A 1 88 ? -12.456 -12.216 -1.461 1.00 88.50 88 GLY A N 1
ATOM 672 C CA . GLY A 1 88 ? -11.399 -13.079 -1.981 1.00 88.50 88 GLY A CA 1
ATOM 673 C C . GLY A 1 88 ? -10.891 -14.036 -0.912 1.00 88.50 88 GLY A C 1
ATOM 674 O O . GLY A 1 88 ? -11.393 -14.041 0.211 1.00 88.50 88 GLY A O 1
ATOM 675 N N . ASP A 1 89 ? -9.902 -14.842 -1.272 1.00 87.56 89 ASP A N 1
ATOM 676 C CA . ASP A 1 89 ? -9.366 -15.888 -0.411 1.00 87.56 89 ASP A CA 1
ATOM 677 C C . ASP A 1 89 ? -7.907 -15.620 0.001 1.00 87.56 89 ASP A C 1
ATOM 679 O O . ASP A 1 89 ? -7.160 -14.891 -0.654 1.00 87.56 89 ASP A O 1
ATOM 683 N N . MET A 1 90 ? -7.500 -16.213 1.126 1.00 89.31 90 MET A N 1
ATOM 684 C CA . MET A 1 90 ? -6.157 -16.028 1.687 1.00 89.31 90 MET A CA 1
ATOM 685 C C . MET A 1 90 ? -5.070 -16.759 0.886 1.00 89.31 90 MET A C 1
ATOM 687 O O . MET A 1 90 ? -3.899 -16.392 0.966 1.00 89.31 90 MET A O 1
ATOM 691 N N . CYS A 1 91 ? -5.431 -17.805 0.139 1.00 91.31 91 CYS A N 1
ATOM 692 C CA . CYS A 1 91 ? -4.471 -18.587 -0.635 1.00 91.31 91 CYS A CA 1
ATOM 693 C C . CYS A 1 91 ? -3.972 -17.772 -1.829 1.00 91.31 91 CYS A C 1
ATOM 695 O O . CYS A 1 91 ? -2.769 -17.605 -2.012 1.00 91.31 91 CYS A O 1
ATOM 697 N N . HIS A 1 92 ? -4.896 -17.177 -2.575 1.00 90.38 92 HIS A N 1
ATOM 698 C CA . HIS A 1 92 ? -4.630 -16.251 -3.655 1.00 90.38 92 HIS A CA 1
ATOM 699 C C . HIS A 1 92 ? -3.807 -15.063 -3.164 1.00 90.38 92 HIS A C 1
ATOM 701 O O . HIS A 1 92 ? -2.802 -14.727 -3.781 1.00 90.38 92 HIS A O 1
ATOM 707 N N . ASP A 1 93 ? -4.163 -14.489 -2.014 1.00 92.19 93 ASP A N 1
ATOM 708 C CA . ASP A 1 93 ? -3.408 -13.401 -1.390 1.00 92.19 93 ASP A CA 1
ATOM 709 C C . ASP A 1 93 ? -1.949 -13.786 -1.114 1.00 92.19 93 ASP A C 1
ATOM 711 O O . ASP A 1 93 ? -1.037 -13.016 -1.417 1.00 92.19 93 ASP A O 1
ATOM 715 N N . CYS A 1 94 ? -1.725 -15.000 -0.605 1.00 91.44 94 CYS A N 1
ATOM 716 C CA . CYS A 1 94 ? -0.388 -15.538 -0.377 1.00 91.44 94 CYS A CA 1
ATOM 717 C C . CYS A 1 94 ? 0.381 -15.688 -1.697 1.00 91.44 94 CYS A C 1
ATOM 719 O O . CYS A 1 94 ? 1.523 -15.238 -1.813 1.00 91.44 94 CYS A O 1
ATOM 721 N N . LEU A 1 95 ? -0.251 -16.262 -2.723 1.00 91.62 95 LEU A N 1
ATOM 722 C CA . LEU A 1 95 ? 0.365 -16.461 -4.036 1.00 91.62 95 LEU A CA 1
ATOM 723 C C . LEU A 1 95 ? 0.772 -15.132 -4.684 1.00 91.62 95 LEU A C 1
ATOM 725 O O . LEU A 1 95 ? 1.889 -14.995 -5.175 1.00 91.62 95 LEU A O 1
ATOM 729 N N . VAL A 1 96 ? -0.090 -14.118 -4.646 1.00 91.38 96 VAL A N 1
ATOM 730 C CA . VAL A 1 96 ? 0.221 -12.827 -5.278 1.00 91.38 96 VAL A CA 1
ATOM 731 C C . VAL A 1 96 ? 1.261 -12.040 -4.482 1.00 91.38 96 VAL A C 1
ATOM 733 O O . VAL A 1 96 ? 2.138 -11.411 -5.076 1.00 91.38 96 VAL A O 1
ATOM 736 N N . ALA A 1 97 ? 1.218 -12.122 -3.147 1.00 90.56 97 ALA A N 1
ATOM 737 C CA . ALA A 1 97 ? 2.196 -11.480 -2.274 1.00 90.56 97 ALA A CA 1
ATOM 738 C C . ALA A 1 97 ? 3.580 -12.138 -2.363 1.00 90.56 97 ALA A C 1
ATOM 740 O O . ALA A 1 97 ? 4.589 -11.447 -2.242 1.00 90.56 97 ALA A O 1
ATOM 741 N N . THR A 1 98 ? 3.646 -13.448 -2.606 1.00 88.62 98 THR A N 1
ATOM 742 C CA . THR A 1 98 ? 4.912 -14.164 -2.831 1.00 88.62 98 THR A CA 1
ATOM 743 C C . THR A 1 98 ? 5.484 -13.897 -4.227 1.00 88.62 98 THR A C 1
ATOM 745 O O . THR A 1 98 ? 6.694 -13.723 -4.353 1.00 88.62 98 THR A O 1
ATOM 748 N N . PHE A 1 99 ? 4.639 -13.796 -5.260 1.00 87.69 99 PHE A N 1
ATOM 749 C CA . PHE A 1 99 ? 5.079 -13.597 -6.646 1.00 87.69 99 PHE A CA 1
ATOM 750 C C . PHE A 1 99 ? 5.601 -12.181 -6.933 1.00 87.69 99 PHE A C 1
ATOM 752 O O . PHE A 1 99 ? 6.682 -12.026 -7.496 1.00 87.69 99 PHE A O 1
ATOM 759 N N . CYS A 1 100 ? 4.858 -11.134 -6.548 1.00 88.38 100 CYS A N 1
ATOM 760 C CA . CYS A 1 100 ? 5.298 -9.746 -6.725 1.00 88.38 100 CYS A CA 1
ATOM 761 C C . CYS A 1 100 ? 4.888 -8.866 -5.537 1.00 88.38 100 CYS A C 1
ATOM 763 O O . CYS A 1 100 ? 3.852 -8.196 -5.562 1.00 88.38 100 CYS A O 1
ATOM 765 N N . LYS A 1 101 ? 5.755 -8.793 -4.518 1.00 88.38 101 LYS A N 1
ATOM 766 C CA . LYS A 1 101 ? 5.553 -7.928 -3.341 1.00 88.38 101 LYS A CA 1
ATOM 767 C C . LYS A 1 101 ? 5.324 -6.464 -3.742 1.00 88.38 101 LYS A C 1
ATOM 769 O O . LYS A 1 101 ? 4.372 -5.847 -3.275 1.00 88.38 101 LYS A O 1
ATOM 774 N N . ALA A 1 102 ? 6.148 -5.917 -4.640 1.00 88.94 102 ALA A N 1
ATOM 775 C CA . ALA A 1 102 ? 6.034 -4.522 -5.078 1.00 88.94 102 ALA A CA 1
ATOM 776 C C . ALA A 1 102 ? 4.660 -4.220 -5.701 1.00 88.94 102 ALA A C 1
ATOM 778 O O . ALA A 1 102 ? 3.989 -3.282 -5.280 1.00 88.94 102 ALA A O 1
ATOM 779 N N . CYS A 1 103 ? 4.205 -5.061 -6.633 1.00 91.50 103 CYS A N 1
ATOM 780 C CA . CYS A 1 103 ? 2.916 -4.922 -7.308 1.00 91.50 103 CYS A CA 1
ATOM 781 C C . CYS A 1 103 ? 1.745 -4.950 -6.313 1.00 91.50 103 CYS A C 1
ATOM 783 O O . CYS A 1 103 ? 0.846 -4.112 -6.379 1.00 91.50 103 CYS A O 1
ATOM 785 N N . VAL A 1 104 ? 1.784 -5.879 -5.351 1.00 92.88 104 VAL A N 1
ATOM 786 C CA . VAL A 1 104 ? 0.766 -5.991 -4.295 1.00 92.88 104 VAL A CA 1
ATOM 787 C C . VAL A 1 104 ? 0.733 -4.741 -3.420 1.00 92.88 104 VAL A C 1
ATOM 789 O O . VAL A 1 104 ? -0.341 -4.193 -3.178 1.00 92.88 104 VAL A O 1
ATOM 792 N N . TRP A 1 105 ? 1.889 -4.225 -3.002 1.00 93.00 105 TRP A N 1
ATOM 793 C CA . TRP A 1 105 ? 1.946 -2.985 -2.226 1.00 93.00 105 TRP A CA 1
ATOM 794 C C . TRP A 1 105 ? 1.487 -1.760 -3.030 1.00 93.00 105 TRP A C 1
ATOM 796 O O . TRP A 1 105 ? 0.852 -0.867 -2.471 1.00 93.00 105 TRP A O 1
ATOM 806 N N . CYS A 1 106 ? 1.741 -1.718 -4.341 1.00 93.62 106 CYS A N 1
ATOM 807 C CA . CYS A 1 106 ? 1.201 -0.680 -5.221 1.00 93.62 106 CYS A CA 1
ATOM 808 C C . CYS A 1 106 ? -0.325 -0.776 -5.348 1.00 93.62 106 CYS A C 1
ATOM 810 O O . CYS A 1 106 ? -1.001 0.243 -5.219 1.00 93.62 106 CYS A O 1
ATOM 812 N N . GLN A 1 107 ? -0.881 -1.980 -5.530 1.00 94.38 107 GLN A N 1
ATOM 813 C CA . GLN A 1 107 ? -2.332 -2.207 -5.525 1.00 94.38 107 GLN A CA 1
ATOM 814 C C . GLN A 1 107 ? -2.955 -1.709 -4.216 1.00 94.38 107 GLN A C 1
ATOM 816 O O . GLN A 1 107 ? -3.911 -0.934 -4.236 1.00 94.38 107 GLN A O 1
ATOM 821 N N . MET A 1 108 ? -2.373 -2.091 -3.077 1.00 94.12 108 MET A N 1
ATOM 822 C CA . MET A 1 108 ? -2.834 -1.653 -1.761 1.00 94.12 108 MET A CA 1
ATOM 823 C C . MET A 1 108 ? -2.717 -0.132 -1.584 1.00 94.12 108 MET A C 1
ATOM 825 O O . MET A 1 108 ? -3.623 0.498 -1.045 1.00 94.12 108 MET A O 1
ATOM 829 N N . SER A 1 109 ? -1.631 0.479 -2.065 1.00 93.50 109 SER A N 1
ATOM 830 C CA . SER A 1 109 ? -1.431 1.934 -2.042 1.00 93.50 109 SER A CA 1
ATOM 831 C C . SER A 1 109 ? -2.531 2.686 -2.790 1.00 93.50 109 SER A C 1
ATOM 833 O O . SER A 1 109 ? -3.097 3.647 -2.256 1.00 93.50 109 SER A O 1
ATOM 835 N N . ARG A 1 110 ? -2.867 2.225 -3.999 1.00 92.19 110 ARG A N 1
ATOM 836 C CA . ARG A 1 110 ? -3.946 2.797 -4.811 1.00 92.19 110 ARG A CA 1
ATOM 837 C C . ARG A 1 110 ? -5.291 2.672 -4.121 1.00 92.19 110 ARG A C 1
ATOM 839 O O . ARG A 1 110 ? -6.018 3.656 -4.038 1.00 92.19 110 ARG A O 1
ATOM 846 N N . GLU A 1 111 ? -5.579 1.498 -3.568 1.00 92.50 111 GLU A N 1
ATOM 847 C CA . GLU A 1 111 ? -6.822 1.260 -2.836 1.00 92.50 111 GLU A CA 1
ATOM 848 C C . GLU A 1 111 ? -6.929 2.199 -1.625 1.00 92.50 111 GLU A C 1
ATOM 850 O O . GLU A 1 111 ? -7.926 2.900 -1.479 1.00 92.50 111 GLU A O 1
ATOM 855 N N . MET A 1 112 ? -5.872 2.316 -0.810 1.00 91.38 112 MET A N 1
ATOM 856 C CA . MET A 1 112 ? -5.844 3.264 0.311 1.00 91.38 112 MET A CA 1
ATOM 857 C C . MET A 1 112 ? -6.134 4.697 -0.144 1.00 91.38 112 MET A C 1
ATOM 859 O O . MET A 1 112 ? -6.938 5.385 0.476 1.00 91.38 112 MET A O 1
ATOM 863 N N . LYS A 1 113 ? -5.495 5.152 -1.229 1.00 90.25 113 LYS A N 1
ATOM 864 C CA . LYS A 1 113 ? -5.694 6.501 -1.776 1.00 90.25 113 LYS A CA 1
ATOM 865 C C . LYS A 1 113 ? -7.128 6.707 -2.268 1.00 90.25 113 LYS A C 1
ATOM 867 O O . LYS A 1 113 ? -7.712 7.746 -1.981 1.00 90.25 113 LYS A O 1
ATOM 872 N N . ALA A 1 114 ? -7.695 5.729 -2.973 1.00 88.69 114 ALA A N 1
ATOM 873 C CA . ALA A 1 114 ? -9.062 5.799 -3.475 1.00 88.69 114 ALA A CA 1
ATOM 874 C C . ALA A 1 114 ? -10.073 5.923 -2.326 1.00 88.69 114 ALA A C 1
ATOM 876 O O . ALA A 1 114 ? -10.944 6.790 -2.365 1.00 88.69 114 ALA A O 1
ATOM 877 N N . ARG A 1 115 ? -9.919 5.118 -1.267 1.00 86.44 115 ARG A N 1
ATOM 878 C CA . ARG A 1 115 ? -10.827 5.140 -0.109 1.00 86.44 115 ARG A CA 1
ATOM 879 C C . ARG A 1 115 ? -10.656 6.390 0.758 1.00 86.44 115 ARG A C 1
ATOM 881 O O . ARG A 1 115 ? -11.651 6.947 1.203 1.00 86.44 115 ARG A O 1
ATOM 888 N N . ASP A 1 116 ? -9.432 6.875 0.956 1.00 85.12 116 ASP A N 1
ATOM 889 C CA . ASP A 1 116 ? -9.140 8.100 1.724 1.00 85.12 116 ASP A CA 1
ATOM 890 C C . ASP A 1 116 ? -9.772 9.358 1.093 1.00 85.12 116 ASP A C 1
ATOM 892 O O . ASP A 1 116 ? -10.345 10.205 1.786 1.00 85.12 116 ASP A O 1
ATOM 896 N N . LEU A 1 117 ? -9.757 9.440 -0.244 1.00 80.88 117 LEU A N 1
ATOM 897 C CA . LEU A 1 117 ? -10.446 10.500 -0.983 1.00 80.88 117 LEU A CA 1
ATOM 898 C C . LEU A 1 117 ? -11.964 10.449 -0.769 1.00 80.88 117 LEU A C 1
ATOM 900 O O . LEU A 1 117 ? -12.567 11.489 -0.511 1.00 80.88 117 LEU A O 1
ATOM 904 N N . GLN A 1 118 ? -12.576 9.259 -0.821 1.00 79.00 118 GLN A N 1
ATOM 905 C CA . GLN A 1 118 ? -14.015 9.100 -0.570 1.00 79.00 118 GLN A CA 1
ATOM 906 C C . GLN A 1 118 ? -14.395 9.589 0.834 1.00 79.00 118 GLN A C 1
ATOM 908 O O . GLN A 1 118 ? -15.345 10.354 0.987 1.00 79.00 118 GLN A O 1
ATOM 913 N N . ILE A 1 119 ? -13.610 9.221 1.852 1.00 79.25 119 ILE A N 1
ATOM 914 C CA . ILE A 1 119 ? -13.824 9.653 3.242 1.00 79.25 119 ILE A CA 1
ATOM 915 C C . ILE A 1 119 ? -13.764 11.178 3.360 1.00 79.25 119 ILE A C 1
ATOM 917 O O . ILE A 1 119 ? -14.640 11.793 3.969 1.00 79.25 119 ILE A O 1
ATOM 921 N N . THR A 1 120 ? -12.749 11.793 2.752 1.00 78.62 120 THR A N 1
ATOM 922 C CA . THR A 1 120 ? -12.540 13.246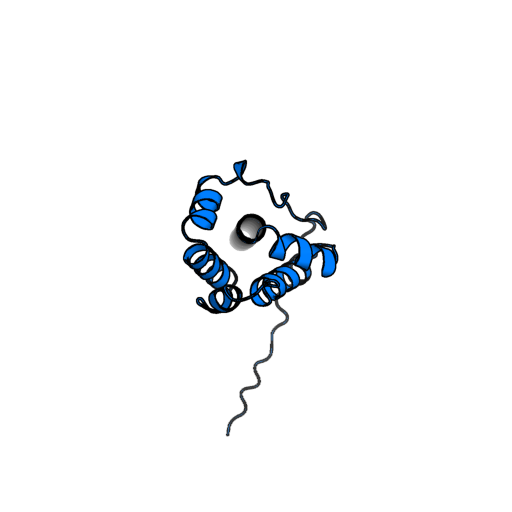 2.809 1.00 78.62 120 THR A CA 1
ATOM 923 C C . THR A 1 120 ? -13.679 14.006 2.130 1.00 78.62 120 THR A C 1
ATOM 925 O O . THR A 1 120 ? -14.187 14.982 2.681 1.00 78.62 120 THR A O 1
ATOM 928 N N . LEU A 1 121 ? -14.124 13.538 0.959 1.00 80.69 121 LEU A N 1
ATOM 929 C CA . LEU A 1 121 ? -15.240 14.140 0.227 1.00 80.69 121 LEU A CA 1
ATOM 930 C C . LEU A 1 121 ? -16.550 14.041 1.011 1.00 80.69 121 LEU A C 1
ATOM 932 O O . LEU A 1 121 ? -17.248 15.042 1.156 1.00 80.69 121 LEU A O 1
ATOM 936 N N . VAL A 1 122 ? -16.867 12.868 1.565 1.00 84.12 122 VAL A N 1
ATOM 937 C CA . VAL A 1 122 ? -18.063 12.687 2.402 1.00 84.12 122 VAL A CA 1
ATOM 938 C C . VAL A 1 122 ? -18.004 13.593 3.634 1.00 84.12 122 VAL A C 1
ATOM 940 O O . VAL A 1 122 ? -18.989 14.261 3.941 1.00 84.12 122 VAL A O 1
ATOM 943 N N . GLY A 1 123 ? -16.850 13.684 4.303 1.00 82.25 123 GLY A N 1
ATOM 944 C CA . GLY A 1 123 ? -16.657 14.585 5.442 1.00 82.25 123 GLY A CA 1
ATOM 945 C C . GLY A 1 123 ? -16.893 16.056 5.086 1.00 82.25 123 GLY A C 1
ATOM 946 O O . GLY A 1 123 ? -17.578 16.770 5.819 1.00 82.25 123 GLY A O 1
ATOM 947 N N . PHE A 1 124 ? -16.397 16.498 3.929 1.00 87.31 124 PHE A N 1
ATOM 948 C CA . PHE A 1 124 ? -16.625 17.853 3.431 1.00 87.31 124 PHE A CA 1
ATOM 949 C C . PHE A 1 124 ? -18.102 18.120 3.109 1.00 87.31 124 PHE A C 1
ATOM 951 O O . PHE A 1 124 ? -18.638 19.148 3.520 1.00 87.31 124 PHE A O 1
ATOM 958 N N . LEU A 1 125 ? -18.788 17.184 2.443 1.00 87.75 125 LEU A N 1
ATOM 959 C CA . LEU A 1 125 ? -20.220 17.309 2.147 1.00 87.75 125 LEU A CA 1
ATOM 960 C C . LEU A 1 125 ? -21.058 17.388 3.428 1.00 87.75 125 LEU A C 1
ATOM 962 O O . LEU A 1 125 ? -21.932 18.245 3.526 1.00 87.75 125 LEU A O 1
ATOM 966 N N . ILE A 1 126 ? -20.761 16.553 4.430 1.00 88.06 126 ILE A N 1
ATOM 967 C CA . ILE A 1 126 ? -21.416 16.615 5.746 1.00 88.06 126 ILE A CA 1
ATOM 968 C C . ILE A 1 126 ? -21.178 17.981 6.397 1.00 88.06 126 ILE A C 1
ATOM 970 O O . ILE A 1 126 ? -22.116 18.582 6.916 1.00 88.06 126 ILE A O 1
ATOM 974 N N . SER A 1 127 ? -19.948 18.502 6.337 1.00 85.12 127 SER A N 1
ATOM 975 C CA . SER A 1 127 ? -19.637 19.834 6.860 1.00 85.12 127 SER A CA 1
ATOM 976 C C . SER A 1 127 ? -20.452 20.926 6.163 1.00 85.12 127 SER A C 1
ATOM 978 O O . SER A 1 127 ? -21.018 21.768 6.852 1.00 85.12 127 SER A O 1
ATOM 980 N N . ILE A 1 128 ? -20.556 20.901 4.828 1.00 89.06 128 ILE A N 1
ATOM 981 C CA . ILE A 1 128 ? -21.377 21.861 4.071 1.00 89.06 128 ILE A CA 1
ATOM 982 C C . ILE A 1 128 ? -22.839 21.771 4.498 1.00 89.06 128 ILE A C 1
ATOM 984 O O . ILE A 1 128 ? -23.448 22.802 4.772 1.00 89.06 128 ILE A O 1
ATOM 988 N N . ILE A 1 129 ? -23.398 20.559 4.568 1.00 90.94 129 ILE A N 1
ATOM 989 C CA . ILE A 1 129 ? -24.797 20.347 4.960 1.00 90.94 129 ILE A CA 1
ATOM 990 C C . ILE A 1 129 ? -25.043 20.944 6.347 1.00 90.94 129 ILE A C 1
ATOM 992 O O . ILE A 1 129 ? -25.978 21.725 6.504 1.00 90.94 129 ILE A O 1
ATOM 996 N N . ASN A 1 130 ? -24.168 20.655 7.314 1.00 87.38 130 ASN A N 1
ATOM 997 C CA . ASN A 1 130 ? -24.269 21.190 8.672 1.00 87.38 130 ASN A CA 1
ATOM 998 C C . ASN A 1 130 ? -24.212 22.729 8.691 1.00 87.38 130 ASN A C 1
ATOM 1000 O O . ASN A 1 130 ? -25.019 23.374 9.365 1.00 87.38 130 ASN A O 1
ATOM 1004 N N . THR A 1 131 ? -23.301 23.336 7.923 1.00 88.44 131 THR A N 1
ATOM 1005 C CA . THR A 1 131 ? -23.217 24.799 7.796 1.00 88.44 131 THR A CA 1
ATOM 1006 C C . THR A 1 131 ? -24.484 25.381 7.167 1.00 88.44 131 THR A C 1
ATOM 1008 O O . THR A 1 131 ? -25.032 26.345 7.697 1.00 88.44 131 THR A O 1
ATOM 1011 N N . MET A 1 132 ? -25.002 24.785 6.089 1.00 88.94 132 MET A N 1
ATOM 1012 C CA . MET A 1 132 ? -26.240 25.242 5.450 1.00 88.94 132 MET A CA 1
ATOM 1013 C C . MET A 1 132 ? -27.442 25.139 6.392 1.00 88.94 132 MET A C 1
ATOM 1015 O O . MET A 1 132 ? -28.229 26.080 6.471 1.00 88.94 132 MET A O 1
ATOM 1019 N N . THR A 1 133 ? -27.569 24.044 7.149 1.00 87.69 133 THR A N 1
ATOM 1020 C CA . THR A 1 133 ? -28.636 23.904 8.150 1.00 87.69 133 THR A CA 1
ATOM 1021 C C . THR A 1 133 ? -28.542 24.961 9.250 1.00 87.69 133 THR A C 1
ATOM 1023 O O . THR A 1 133 ? -29.573 25.500 9.644 1.00 87.69 133 THR A O 1
ATOM 1026 N N . SER A 1 134 ? -27.328 25.322 9.688 1.00 82.25 134 SER A N 1
ATOM 1027 C CA . SER A 1 134 ? -27.115 26.386 10.681 1.00 82.25 134 SER A CA 1
ATOM 1028 C C . SER A 1 134 ? -27.548 27.757 10.152 1.00 82.25 134 SER A C 1
ATOM 1030 O O . SER A 1 134 ? -28.261 28.485 10.835 1.00 82.25 134 SER A O 1
ATOM 1032 N N . VAL A 1 135 ? -27.189 28.098 8.910 1.00 85.44 135 VAL A N 1
ATOM 1033 C CA . VAL A 1 135 ? -27.571 29.381 8.291 1.00 85.44 135 VAL A CA 1
ATOM 1034 C C . VAL A 1 135 ? -29.089 29.482 8.108 1.00 85.44 135 VAL A C 1
ATOM 1036 O O . VAL A 1 135 ? -29.682 30.517 8.394 1.00 85.44 135 VAL A O 1
ATOM 1039 N N . ILE A 1 136 ? -29.747 28.397 7.689 1.00 81.62 136 ILE A N 1
ATOM 1040 C CA . ILE A 1 136 ? -31.213 28.361 7.565 1.00 81.62 136 ILE A CA 1
ATOM 1041 C C . ILE A 1 136 ? -31.886 28.573 8.930 1.00 81.62 136 ILE A C 1
ATOM 1043 O O . ILE A 1 136 ? -32.894 29.279 9.005 1.00 81.62 136 ILE A O 1
ATOM 1047 N N . SER A 1 137 ? -31.331 28.002 10.007 1.00 79.69 137 SER A N 1
ATOM 1048 C CA . SER A 1 137 ? -31.862 28.219 11.357 1.00 79.69 137 SER A CA 1
ATOM 1049 C C . SER A 1 137 ? -31.694 29.656 11.855 1.00 79.69 137 SER A C 1
ATOM 1051 O O . SER A 1 137 ? -32.585 30.137 12.542 1.00 79.69 137 SER A O 1
ATOM 1053 N N . GLU A 1 138 ? -30.627 30.364 11.470 1.00 81.19 138 GLU A N 1
ATOM 1054 C CA . GLU A 1 138 ? -30.446 31.784 11.815 1.00 81.19 138 GLU A CA 1
ATOM 1055 C C . GLU A 1 138 ? -31.377 32.711 11.023 1.00 81.19 138 GLU A C 1
ATOM 1057 O O . GLU A 1 138 ? -31.832 33.712 11.558 1.00 81.19 138 GLU A O 1
ATOM 1062 N N . ILE A 1 139 ? -31.696 32.376 9.767 1.00 76.44 139 ILE A N 1
ATOM 1063 C CA . ILE A 1 139 ? -32.612 33.165 8.920 1.00 76.44 139 ILE A CA 1
ATOM 1064 C C . ILE A 1 139 ? -34.085 32.963 9.318 1.00 76.44 139 ILE A C 1
ATOM 1066 O O . ILE A 1 139 ? -34.931 33.801 9.018 1.00 76.44 139 ILE A O 1
ATOM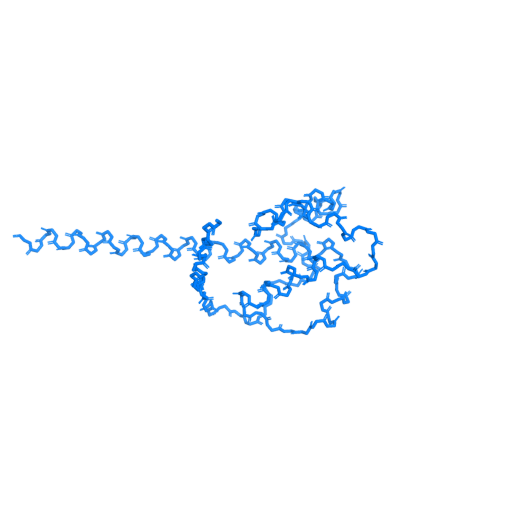 1070 N N . SER A 1 140 ? -34.411 31.840 9.964 1.00 66.38 140 SER A N 1
ATOM 1071 C CA . SER A 1 140 ? -35.783 31.513 10.383 1.00 66.38 140 SER A CA 1
ATOM 1072 C C . SER A 1 140 ? -36.190 32.136 11.730 1.00 66.38 140 SER A C 1
ATOM 1074 O O . SER A 1 140 ? -37.298 31.866 12.197 1.00 66.38 140 SER A O 1
ATOM 1076 N N . VAL A 1 141 ? -35.313 32.932 12.354 1.00 60.03 141 VAL A N 1
ATOM 1077 C CA . VAL A 1 141 ? -35.546 33.700 13.593 1.00 60.03 141 VAL A CA 1
ATOM 1078 C C . VAL A 1 141 ? -35.648 35.181 13.253 1.00 60.03 141 VAL A C 1
ATOM 1080 O O . VAL A 1 141 ? -36.567 35.832 13.799 1.00 60.03 141 VAL A O 1
#

Sequence (141 aa):
MSKSMVVMQPQPVMVSRDSDQWGSGICDCCNDVPECCFAYWCFACFACIKAKKYGECLCLPLLDLCGIVPPITMSIRVSMRQRYGIKGDMCHDCLVATFCKACVWCQMSREMKARDLQITLVGFLISIINTMTSVISEISV

Foldseek 3Di:
DDDPPPPPDPDPLPQPPDDLAQPDDLPVCVVPVVLLVCCVVCVQQSLLVLCVVLVHHSNQQVVQPPDLFRVSLLVVVVVCCVSHNHDDDSVVVRVSCNVDVSSSSVSVSVRSVVVVVVVVVVVVVVVVVVVVVVVVVVVVD

pLDDT: mean 82.61, std 13.21, range [42.0, 94.38]

Organism: NCBI:txid1608454

InterPro domains:
  IPR006461 PLAC8 motif-containing protein [PF04749] (22-111)
  IPR006461 PLAC8 motif-containing protein [PTHR15907] (19-119)
  IPR006461 PLAC8 motif-containing protein [TIGR01571] (21-113)

Radius of gyration: 19.2 Å; chains: 1; bounding box: 50×52×55 Å

Secondary structure (DSSP, 8-state):
-----------------S-SS-SS-TT-GGGGHHHHHHHHH-HHHHHHHHHHHHTS-TTGGGGGGG-SS-HHHHHHHHHHHHHHT----HHHHHHHHHH-HHHHHHHHHHHHHHHHHHHHHHHHHHHHHHHHHHHHHHHT-